Protein AF-A0A292R169-F1 (afdb_monomer_lite)

Foldseek 3Di:
DDDDPPPPPPPPQLEEEDCVLADPLLSVVCVVLSVVVSVVCVVLQKHKYKAQLVVVVVVDVDDPVVCVVRSQWIWIKIARNVPRDIDIDIDGSDQPDKDKDKDWDWDWDQDPVPRDTDTDTDIDIDIDGSSRRSVVRRVVRSCVNPDDD

Structure (mmCIF, N/CA/C/O backbone):
data_AF-A0A292R169-F1
#
_entry.id   AF-A0A292R169-F1
#
loop_
_atom_site.group_PDB
_atom_site.id
_atom_site.type_symbol
_atom_site.label_atom_id
_atom_site.label_alt_id
_atom_site.label_comp_id
_atom_site.label_asym_id
_atom_site.label_entity_id
_atom_site.label_seq_id
_atom_site.pdbx_PDB_ins_code
_atom_site.Cartn_x
_atom_site.Cartn_y
_atom_site.Cartn_z
_atom_site.occupancy
_atom_site.B_iso_or_equiv
_atom_site.auth_seq_id
_atom_site.auth_comp_id
_atom_site.auth_asym_id
_atom_site.auth_atom_id
_atom_site.pdbx_PDB_model_num
ATOM 1 N N . MET A 1 1 ? -40.401 17.939 -24.498 1.00 41.44 1 MET A N 1
ATOM 2 C CA . MET A 1 1 ? -38.972 17.552 -24.419 1.00 41.44 1 MET A CA 1
ATOM 3 C C . MET A 1 1 ? -38.623 17.276 -22.962 1.00 41.44 1 MET A C 1
ATOM 5 O O . MET A 1 1 ? -38.794 18.166 -22.142 1.00 41.44 1 MET A O 1
ATOM 9 N N . LYS A 1 2 ? -38.224 16.046 -22.610 1.00 40.19 2 LYS A N 1
ATOM 10 C CA . LYS A 1 2 ? -37.778 15.710 -21.246 1.00 40.19 2 LYS A CA 1
ATOM 11 C C . LYS A 1 2 ? -36.293 16.051 -21.127 1.00 40.19 2 LYS A C 1
ATOM 13 O O . LYS A 1 2 ? -35.477 15.459 -21.823 1.00 40.19 2 LYS A O 1
ATOM 18 N N . ILE A 1 3 ? -35.966 17.019 -20.278 1.00 45.59 3 ILE A N 1
ATOM 19 C CA . ILE A 1 3 ? -34.586 17.400 -19.971 1.00 45.59 3 ILE A CA 1
ATOM 20 C C . ILE A 1 3 ? -33.980 16.266 -19.139 1.00 45.59 3 ILE A C 1
ATOM 22 O O . ILE A 1 3 ? -34.485 15.943 -18.062 1.00 45.59 3 ILE A O 1
ATOM 26 N N . ALA A 1 4 ? -32.940 15.618 -19.662 1.00 47.44 4 ALA A N 1
ATOM 27 C CA . ALA A 1 4 ? -32.206 14.600 -18.926 1.00 47.44 4 ALA A CA 1
ATOM 28 C C . ALA A 1 4 ? -31.588 15.242 -17.676 1.00 47.44 4 ALA A C 1
ATOM 30 O O . ALA A 1 4 ? -30.828 16.205 -17.775 1.00 47.44 4 ALA A O 1
ATOM 31 N N . LYS A 1 5 ? -31.927 14.717 -16.492 1.00 47.03 5 LYS A N 1
ATOM 32 C CA . LYS A 1 5 ? -31.231 15.057 -15.250 1.00 47.03 5 LYS A CA 1
ATOM 33 C C . LYS A 1 5 ? -29.771 14.658 -15.431 1.00 47.03 5 LYS A C 1
ATOM 35 O O . LYS A 1 5 ? -29.460 13.470 -15.487 1.00 47.03 5 LYS A O 1
ATOM 40 N N . ILE A 1 6 ? -28.891 15.648 -15.534 1.00 50.12 6 ILE A N 1
ATOM 41 C CA . ILE A 1 6 ? -27.450 15.448 -15.429 1.00 50.12 6 ILE A CA 1
ATOM 42 C C . ILE A 1 6 ? -27.232 14.920 -14.013 1.00 50.12 6 ILE A C 1
ATOM 44 O O . ILE A 1 6 ? -27.324 15.668 -13.039 1.00 50.12 6 ILE A O 1
ATOM 48 N N . PHE A 1 7 ? -27.043 13.607 -13.883 1.00 45.72 7 PHE A N 1
ATOM 49 C CA . PHE A 1 7 ? -26.580 13.019 -12.639 1.00 45.72 7 PHE A CA 1
ATOM 50 C C . PHE A 1 7 ? -25.231 13.664 -12.346 1.00 45.72 7 PHE A C 1
ATOM 52 O O . PHE A 1 7 ? -24.238 13.383 -13.011 1.00 45.72 7 PHE A O 1
ATOM 59 N N . SER A 1 8 ? -25.220 14.577 -11.377 1.00 42.00 8 SER A N 1
ATOM 60 C CA . SER A 1 8 ? -24.007 15.027 -10.714 1.00 42.00 8 SER A CA 1
ATOM 61 C C . SER A 1 8 ? -23.286 13.770 -10.236 1.00 42.00 8 SER A C 1
ATOM 63 O O . SER A 1 8 ? -23.683 13.146 -9.249 1.00 42.00 8 SER A O 1
ATOM 65 N N . SER A 1 9 ? -22.280 13.325 -10.991 1.00 48.22 9 SER A N 1
ATOM 66 C CA . SER A 1 9 ? -21.408 12.248 -10.560 1.00 48.22 9 SER A CA 1
ATOM 67 C C . SER A 1 9 ? -20.606 12.815 -9.398 1.00 48.22 9 SER A C 1
ATOM 69 O O . SER A 1 9 ? -19.563 13.442 -9.603 1.00 48.22 9 SER A O 1
ATOM 71 N N . LYS A 1 10 ? -21.117 12.665 -8.172 1.00 49.38 10 LYS A N 1
ATOM 72 C CA . LYS A 1 10 ? -20.318 12.853 -6.961 1.00 49.38 10 LYS A CA 1
ATOM 73 C C . LYS A 1 10 ? -19.030 12.074 -7.206 1.00 49.38 10 LYS A C 1
ATOM 75 O O . LYS A 1 10 ? -19.086 10.853 -7.342 1.00 49.38 10 LYS A O 1
ATOM 80 N N . LYS A 1 11 ? -17.896 12.769 -7.344 1.00 55.84 11 LYS A N 1
ATOM 81 C CA . LYS A 1 11 ? -16.587 12.116 -7.366 1.00 55.84 11 LYS A CA 1
ATOM 82 C C . LYS A 1 11 ? -16.486 11.378 -6.039 1.00 55.84 11 LYS A C 1
ATOM 84 O O . LYS A 1 11 ? -16.297 11.995 -4.995 1.00 55.84 11 LYS A O 1
ATOM 89 N N . THR A 1 12 ? -16.722 10.076 -6.059 1.00 64.62 12 THR A N 1
ATOM 90 C CA . THR A 1 12 ? -16.439 9.224 -4.915 1.00 64.62 12 THR A CA 1
ATOM 91 C C . THR A 1 12 ? -14.930 9.241 -4.761 1.00 64.62 12 THR A C 1
ATOM 93 O O . THR A 1 12 ? -14.223 8.733 -5.631 1.00 64.62 12 THR A O 1
ATOM 96 N N . ASN A 1 13 ? -14.437 9.880 -3.701 1.00 83.44 13 ASN A N 1
ATOM 97 C CA . ASN A 1 13 ? -13.027 9.812 -3.348 1.00 83.44 13 ASN A CA 1
ATOM 98 C C . ASN A 1 13 ? -12.727 8.365 -2.954 1.00 83.44 13 ASN A C 1
ATOM 100 O O . ASN A 1 13 ? -13.090 7.914 -1.868 1.00 83.44 13 ASN A O 1
ATOM 104 N N . LEU A 1 14 ? -12.133 7.625 -3.889 1.00 92.44 14 LEU A N 1
ATOM 105 C CA . LEU A 1 14 ? -11.774 6.223 -3.696 1.00 92.44 14 LEU A CA 1
ATOM 106 C C . LEU A 1 14 ? -10.485 6.073 -2.893 1.00 92.44 14 LEU A C 1
ATOM 108 O O . LEU A 1 14 ? -10.213 4.981 -2.417 1.00 92.44 14 LEU A O 1
ATOM 112 N N . VAL A 1 15 ? -9.699 7.142 -2.746 1.00 94.81 15 VAL A N 1
ATOM 113 C CA . VAL A 1 15 ? -8.483 7.152 -1.932 1.00 94.81 15 VAL A CA 1
ATOM 114 C C . VAL A 1 15 ? -8.527 8.335 -0.978 1.00 94.81 15 VAL A C 1
ATOM 116 O O . VAL A 1 15 ? -8.541 9.489 -1.415 1.00 94.81 15 VAL A O 1
ATOM 119 N N . ASN A 1 16 ? -8.502 8.054 0.322 1.00 94.69 16 ASN A N 1
ATOM 120 C CA . ASN A 1 16 ? -8.404 9.076 1.359 1.00 94.69 16 ASN A CA 1
ATOM 121 C C . ASN A 1 16 ? -7.118 8.889 2.160 1.00 94.69 16 ASN A C 1
ATOM 123 O O . ASN A 1 16 ? -6.779 7.781 2.571 1.00 94.69 16 ASN A O 1
ATOM 127 N N . ILE A 1 17 ? -6.412 9.994 2.379 1.00 93.62 17 ILE A N 1
ATOM 128 C CA . ILE A 1 17 ? -5.213 10.045 3.211 1.00 93.62 17 ILE A CA 1
ATOM 129 C C . ILE A 1 17 ? -5.575 10.879 4.434 1.00 93.62 17 ILE A C 1
ATOM 131 O O . ILE A 1 17 ? -5.765 12.093 4.332 1.00 93.62 17 ILE A O 1
ATOM 135 N N . HIS A 1 18 ? -5.695 10.218 5.577 1.00 92.50 18 HIS A N 1
ATOM 136 C CA . HIS A 1 18 ? -6.005 10.831 6.861 1.00 92.50 18 HIS A CA 1
ATOM 137 C C . HIS A 1 18 ? -4.695 11.306 7.477 1.00 92.50 18 HIS A C 1
ATOM 139 O O . HIS A 1 18 ? -3.912 10.514 7.993 1.00 92.50 18 HIS A O 1
ATOM 145 N N . LYS A 1 19 ? -4.413 12.605 7.334 1.00 88.31 19 LYS A N 1
ATOM 146 C CA . LYS A 1 19 ? -3.112 13.206 7.683 1.00 88.31 19 LYS A CA 1
ATOM 147 C C . LYS A 1 19 ? -2.838 13.227 9.187 1.00 88.31 19 LYS A C 1
ATOM 149 O O . LYS A 1 19 ? -1.694 13.439 9.586 1.00 88.31 19 LYS A O 1
ATOM 154 N N . ASP A 1 20 ? -3.861 13.000 10.001 1.00 87.75 20 ASP A N 1
ATOM 155 C CA . ASP A 1 20 ? -3.767 13.012 11.453 1.00 87.75 20 ASP A CA 1
ATOM 156 C C . ASP A 1 20 ? -2.793 11.929 11.939 1.00 87.75 20 ASP A C 1
ATOM 158 O O . ASP A 1 20 ? -2.952 10.736 11.676 1.00 87.75 20 ASP A O 1
ATOM 162 N N . GLY A 1 21 ? -1.729 12.361 12.620 1.00 82.50 21 GLY A N 1
ATOM 163 C CA . GLY A 1 21 ? -0.692 11.469 13.140 1.00 82.50 21 GLY A CA 1
ATOM 164 C C . GLY A 1 21 ? 0.255 10.875 12.088 1.00 82.50 21 GLY A C 1
ATOM 165 O O . GLY A 1 21 ? 0.998 9.949 12.420 1.00 82.50 21 GLY A O 1
ATOM 166 N N . ILE A 1 22 ? 0.245 11.365 10.841 1.00 88.62 22 ILE A N 1
ATOM 167 C CA . ILE A 1 22 ? 1.231 11.014 9.804 1.00 88.62 22 ILE A CA 1
ATOM 168 C C . ILE A 1 22 ? 2.297 12.116 9.720 1.00 88.62 22 ILE A C 1
ATOM 170 O O . ILE A 1 22 ? 1.983 13.306 9.721 1.00 88.62 22 ILE A O 1
ATOM 174 N N . PHE A 1 23 ? 3.571 11.732 9.589 1.00 87.19 23 PHE A N 1
ATOM 175 C CA . PHE A 1 23 ? 4.656 12.687 9.351 1.00 87.19 23 PHE A CA 1
ATOM 176 C C . PHE A 1 23 ? 4.425 13.496 8.065 1.00 87.19 23 PHE A C 1
ATOM 178 O O . PHE A 1 23 ? 4.059 12.952 7.022 1.00 87.19 23 PHE A O 1
ATOM 185 N N . SER A 1 24 ? 4.681 14.804 8.121 1.00 87.94 24 SER A N 1
ATOM 186 C CA . SER A 1 24 ? 4.363 15.740 7.033 1.00 87.94 24 SER A CA 1
ATOM 187 C C . SER A 1 24 ? 5.018 15.375 5.696 1.00 87.94 24 SER A C 1
ATOM 189 O O . SER A 1 24 ? 4.388 15.500 4.647 1.00 87.94 24 SER A O 1
ATOM 191 N N . GLU A 1 25 ? 6.257 14.883 5.723 1.00 90.25 25 GLU A N 1
ATOM 192 C CA . GLU A 1 25 ? 6.990 14.453 4.529 1.00 90.25 25 GLU A CA 1
ATOM 193 C C . GLU A 1 25 ? 6.353 13.218 3.878 1.00 90.25 25 GLU A C 1
ATOM 195 O O . GLU A 1 25 ? 6.093 13.196 2.674 1.00 90.25 25 GLU A O 1
ATOM 200 N N . THR A 1 26 ? 6.008 12.219 4.691 1.00 90.50 26 THR A N 1
ATOM 201 C CA . THR A 1 26 ? 5.284 11.020 4.260 1.00 90.50 26 THR A CA 1
ATOM 202 C C . THR A 1 26 ? 3.934 11.394 3.655 1.00 90.50 26 THR A C 1
ATOM 204 O O . THR A 1 26 ? 3.598 10.932 2.566 1.00 90.50 26 THR A O 1
ATOM 207 N N . ALA A 1 27 ? 3.181 12.288 4.302 1.00 92.00 27 ALA A N 1
ATOM 208 C CA . ALA A 1 27 ? 1.896 12.761 3.793 1.00 92.00 27 ALA A CA 1
ATOM 209 C C . ALA A 1 27 ? 2.031 13.456 2.426 1.00 92.00 27 ALA A C 1
ATOM 211 O O . ALA A 1 27 ? 1.227 13.197 1.533 1.00 92.00 27 ALA A O 1
ATOM 212 N N . LYS A 1 28 ? 3.066 14.284 2.219 1.00 92.19 28 LYS A N 1
ATOM 213 C CA . LYS A 1 28 ? 3.337 14.913 0.912 1.00 92.19 28 LYS A CA 1
ATOM 214 C C . LYS A 1 28 ? 3.605 13.875 -0.176 1.00 92.19 28 LYS A C 1
ATOM 216 O O . LYS A 1 28 ? 3.022 13.962 -1.252 1.00 92.19 28 LYS A O 1
ATOM 221 N N . GLN A 1 29 ? 4.446 12.877 0.094 1.00 90.88 29 GLN A N 1
ATOM 222 C CA . GLN A 1 29 ? 4.735 11.817 -0.879 1.00 90.88 29 GLN A CA 1
ATOM 223 C C . GLN A 1 29 ? 3.507 10.947 -1.196 1.00 90.88 29 GLN A C 1
ATOM 225 O O . GLN A 1 29 ? 3.305 10.543 -2.346 1.00 90.88 29 GLN A O 1
ATOM 230 N N . LEU A 1 30 ? 2.658 10.677 -0.200 1.00 92.38 30 LEU A N 1
ATOM 231 C CA . LEU A 1 30 ? 1.387 9.980 -0.411 1.00 92.38 30 LEU A CA 1
ATOM 232 C C . LEU A 1 30 ? 0.448 10.792 -1.311 1.00 92.38 30 LEU A C 1
ATOM 234 O O . LEU A 1 30 ? -0.129 10.239 -2.241 1.00 92.38 30 LEU A O 1
ATOM 238 N N . GLU A 1 31 ? 0.346 12.104 -1.100 1.00 91.81 31 GLU A N 1
ATOM 239 C CA . GLU A 1 31 ? -0.475 12.979 -1.949 1.00 91.81 31 GLU A CA 1
ATOM 240 C C . GLU A 1 31 ? 0.043 13.032 -3.392 1.00 91.81 31 GLU A C 1
ATOM 242 O O . GLU A 1 31 ? -0.744 12.935 -4.332 1.00 91.81 31 GLU A O 1
ATOM 247 N N . LEU A 1 32 ? 1.366 13.082 -3.593 1.00 90.75 32 LEU A N 1
ATOM 248 C CA . LEU A 1 32 ? 1.970 13.024 -4.933 1.00 90.75 32 LEU A CA 1
ATOM 249 C C . LEU A 1 32 ? 1.663 11.707 -5.665 1.00 90.75 32 LEU A C 1
ATOM 251 O O . LEU A 1 32 ? 1.533 11.691 -6.887 1.00 90.75 32 LEU A O 1
ATOM 255 N N . SER A 1 33 ? 1.533 10.601 -4.930 1.00 87.94 33 SER A N 1
ATOM 256 C CA . SER A 1 33 ? 1.228 9.277 -5.493 1.00 87.94 33 SER A CA 1
ATOM 257 C C . SER A 1 33 ? -0.270 8.951 -5.551 1.00 87.94 33 SER A C 1
ATOM 259 O O . SER A 1 33 ? -0.660 7.935 -6.136 1.00 87.94 33 SER A O 1
ATOM 261 N N . LYS A 1 34 ? -1.128 9.830 -5.019 1.00 92.25 34 LYS A N 1
ATOM 262 C CA . LYS A 1 34 ? -2.572 9.607 -4.882 1.00 92.25 34 LYS A CA 1
ATOM 263 C C . LYS A 1 34 ? -3.263 9.308 -6.208 1.00 92.25 34 LYS A C 1
ATOM 265 O O . LYS A 1 34 ? -4.046 8.368 -6.273 1.00 92.25 34 LYS A O 1
ATOM 270 N N . GLY A 1 35 ? -2.936 10.037 -7.277 1.00 90.25 35 GLY A N 1
ATOM 271 C CA . GLY A 1 35 ? -3.579 9.848 -8.584 1.00 90.25 35 GLY A CA 1
ATOM 272 C C . GLY A 1 35 ? -3.384 8.441 -9.168 1.00 90.25 35 GLY A C 1
ATOM 273 O O . GLY A 1 35 ? -4.294 7.885 -9.783 1.00 90.25 35 GLY A O 1
ATOM 274 N N . VAL A 1 36 ? -2.224 7.821 -8.923 1.00 90.88 36 VAL A N 1
ATOM 275 C CA . VAL A 1 36 ? -1.946 6.442 -9.358 1.00 90.88 36 VAL A CA 1
ATOM 276 C C . VAL A 1 36 ? -2.809 5.450 -8.576 1.00 90.88 36 VAL A C 1
ATOM 278 O O . VAL A 1 36 ? -3.405 4.546 -9.166 1.00 90.88 36 VAL A O 1
ATOM 281 N N . LEU A 1 37 ? -2.915 5.643 -7.259 1.00 92.88 37 LEU A N 1
ATOM 282 C CA . LEU A 1 37 ? -3.753 4.813 -6.392 1.00 92.88 37 LEU A CA 1
ATOM 283 C C . LEU A 1 37 ? -5.242 4.983 -6.708 1.00 92.88 37 LEU A C 1
ATOM 285 O O . LEU A 1 37 ? -5.959 3.989 -6.747 1.00 92.88 37 LEU A O 1
ATOM 289 N N . GLU A 1 38 ? -5.707 6.201 -6.989 1.00 94.31 38 GLU A N 1
ATOM 290 C CA . GLU A 1 38 ? -7.100 6.471 -7.363 1.00 94.31 38 GLU A CA 1
AT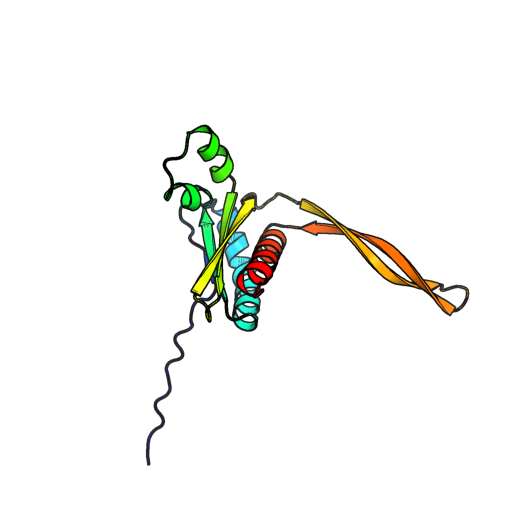OM 291 C C . GLU A 1 38 ? -7.484 5.764 -8.657 1.00 94.31 38 GLU A C 1
ATOM 293 O O . GLU A 1 38 ? -8.558 5.162 -8.740 1.00 94.31 38 GLU A O 1
ATOM 298 N N . ASN A 1 39 ? -6.599 5.788 -9.655 1.00 93.56 39 ASN A N 1
ATOM 299 C CA . ASN A 1 39 ? -6.849 5.086 -10.905 1.00 93.56 39 ASN A CA 1
ATOM 300 C C . ASN A 1 39 ? -6.933 3.568 -10.677 1.00 93.56 39 ASN A C 1
ATOM 302 O O . ASN A 1 39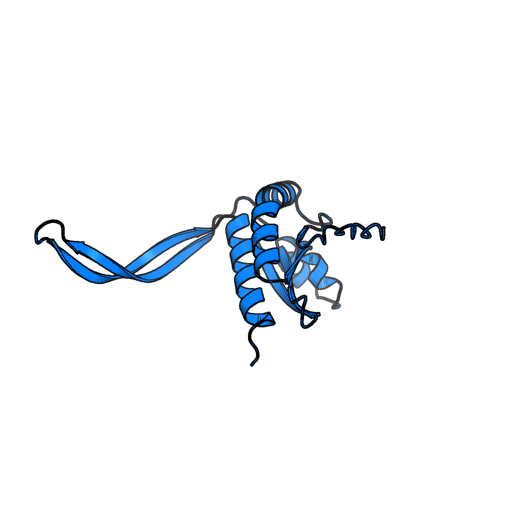 ? -7.876 2.917 -11.130 1.00 93.56 39 ASN A O 1
ATOM 306 N N . TYR A 1 40 ? -5.997 3.006 -9.903 1.00 94.25 40 TYR A N 1
ATOM 307 C CA . TYR A 1 40 ? -6.034 1.591 -9.531 1.00 94.25 40 TYR A CA 1
ATOM 308 C C . TYR A 1 40 ? -7.319 1.226 -8.772 1.00 94.25 40 TYR A C 1
ATOM 310 O O . TYR A 1 40 ? -7.996 0.253 -9.116 1.00 94.25 40 TYR A O 1
ATOM 318 N N . ALA A 1 41 ? -7.697 2.044 -7.787 1.00 94.31 41 ALA A N 1
ATOM 319 C CA . ALA A 1 41 ? -8.881 1.839 -6.967 1.00 94.31 41 ALA A CA 1
ATOM 320 C C . ALA A 1 41 ? -10.169 1.865 -7.800 1.00 94.31 41 ALA A C 1
ATOM 322 O O . ALA A 1 41 ? -11.033 1.000 -7.643 1.00 94.31 41 ALA A O 1
ATOM 323 N N . LYS A 1 42 ? -10.259 2.791 -8.764 1.00 94.19 42 LYS A N 1
ATOM 324 C CA . LYS A 1 42 ? -11.368 2.873 -9.723 1.00 94.19 42 LYS A CA 1
ATOM 325 C C . LYS A 1 42 ? -11.484 1.607 -10.563 1.00 94.19 42 LYS A C 1
ATOM 327 O O . LYS A 1 42 ? -12.569 1.042 -10.662 1.00 94.19 42 LYS A O 1
ATOM 332 N N . HIS A 1 43 ? -10.376 1.131 -11.131 1.00 92.94 43 HIS A N 1
ATOM 333 C CA . HIS A 1 43 ? -10.368 -0.081 -11.957 1.00 92.94 43 HIS A CA 1
ATOM 334 C C . HIS A 1 43 ? -10.721 -1.349 -11.177 1.00 92.94 43 HIS A C 1
ATOM 336 O O . HIS A 1 43 ? -11.287 -2.285 -11.740 1.00 92.94 43 HIS A O 1
ATOM 342 N N . ARG A 1 44 ? -10.396 -1.393 -9.883 1.00 93.06 44 ARG A N 1
ATOM 343 C CA . ARG A 1 44 ? -10.727 -2.523 -9.010 1.00 93.06 44 ARG A CA 1
ATOM 344 C C . ARG A 1 44 ? -12.065 -2.361 -8.286 1.00 93.06 44 ARG A C 1
ATOM 346 O O . ARG A 1 44 ? -12.491 -3.315 -7.645 1.00 93.06 44 ARG A O 1
ATOM 353 N N . ASN A 1 45 ? -12.744 -1.221 -8.399 1.00 93.69 45 ASN A N 1
ATOM 354 C CA . ASN A 1 45 ? -13.945 -0.896 -7.624 1.00 93.69 45 ASN A CA 1
ATOM 355 C C . ASN A 1 45 ? -13.740 -1.123 -6.112 1.00 93.69 45 ASN A C 1
ATOM 357 O O . ASN A 1 45 ? -14.419 -1.933 -5.477 1.00 93.69 45 ASN A O 1
ATOM 361 N N . ILE A 1 46 ? -12.729 -0.457 -5.562 1.00 95.12 46 ILE A N 1
ATOM 362 C CA . ILE A 1 46 ? -12.366 -0.498 -4.141 1.00 95.12 46 ILE A CA 1
ATOM 363 C C . ILE A 1 46 ? -12.251 0.922 -3.593 1.00 95.12 46 ILE A C 1
ATOM 365 O O . ILE A 1 46 ? -12.038 1.873 -4.349 1.00 95.12 46 ILE A O 1
ATOM 369 N N . LYS A 1 47 ? -12.321 1.039 -2.272 1.00 96.44 47 LYS A N 1
ATOM 370 C CA . LYS A 1 47 ? -11.924 2.225 -1.518 1.00 96.44 47 LYS A CA 1
ATOM 371 C C . LYS A 1 47 ? -10.633 1.927 -0.762 1.00 96.44 47 LYS A C 1
ATOM 373 O O . LYS A 1 47 ? -10.445 0.811 -0.285 1.00 96.44 47 LYS A O 1
ATOM 378 N N . VAL A 1 48 ? -9.750 2.911 -0.683 1.00 97.00 48 VAL A N 1
ATOM 379 C CA . VAL A 1 48 ? -8.488 2.858 0.047 1.00 97.00 48 VAL A CA 1
ATOM 380 C C . VAL A 1 48 ? -8.472 4.005 1.045 1.00 97.00 48 VAL A C 1
ATOM 382 O O . VAL A 1 48 ? -8.589 5.168 0.663 1.00 97.00 48 VAL A O 1
ATOM 385 N N . ASP A 1 49 ? -8.289 3.692 2.317 1.00 95.81 49 ASP A N 1
ATOM 386 C CA . ASP A 1 49 ? -8.089 4.688 3.363 1.00 95.81 49 ASP A CA 1
ATOM 387 C C . ASP A 1 49 ? -6.714 4.460 4.001 1.00 95.81 49 ASP A C 1
ATOM 389 O O . ASP A 1 49 ? -6.334 3.332 4.319 1.00 95.81 49 ASP A O 1
ATOM 393 N N . ILE A 1 50 ? -5.931 5.530 4.130 1.00 95.50 50 ILE A N 1
ATOM 394 C CA . ILE A 1 50 ? -4.583 5.493 4.703 1.00 95.50 50 ILE A CA 1
ATOM 395 C C . ILE A 1 50 ? -4.574 6.350 5.960 1.00 95.50 50 ILE A C 1
ATOM 397 O O . ILE A 1 50 ? -4.811 7.554 5.879 1.00 95.50 50 ILE A O 1
ATOM 401 N N . TYR A 1 51 ? -4.263 5.732 7.093 1.00 93.88 51 TYR A N 1
ATOM 402 C CA . TYR A 1 51 ? -4.191 6.367 8.406 1.00 93.88 51 TYR A CA 1
ATOM 403 C C . TYR A 1 51 ? -2.784 6.256 8.996 1.00 93.88 51 TYR A C 1
ATOM 405 O O . TYR A 1 51 ? -1.961 5.444 8.555 1.00 93.88 51 TYR A O 1
ATOM 413 N N . SER A 1 52 ? -2.521 7.031 10.049 1.00 91.88 52 SER A N 1
ATOM 414 C CA . SER A 1 52 ? -1.427 6.727 10.975 1.00 91.88 52 SER A CA 1
ATOM 415 C C . SER A 1 52 ? -1.605 5.323 11.553 1.00 91.88 52 SER A C 1
ATOM 417 O O . SER A 1 52 ? -2.726 4.907 11.834 1.00 91.88 52 SER A O 1
ATOM 419 N N . GLY A 1 53 ? -0.514 4.589 11.775 1.00 87.50 53 GLY A N 1
ATOM 420 C CA . GLY A 1 53 ? -0.571 3.267 12.396 1.00 87.50 53 GLY A CA 1
ATOM 421 C C . GLY A 1 53 ? -1.264 3.295 13.759 1.00 87.50 53 GLY A C 1
ATOM 422 O O . GLY A 1 53 ? -1.983 2.359 14.084 1.00 87.50 53 GLY A O 1
ATOM 423 N N . LYS A 1 54 ? -1.165 4.403 14.506 1.00 86.38 54 LYS A N 1
ATOM 424 C CA . LYS A 1 54 ? -1.866 4.576 15.790 1.00 86.38 54 LYS A CA 1
ATOM 425 C C . LYS A 1 54 ? -3.391 4.466 15.682 1.00 86.38 54 LYS A C 1
ATOM 427 O O . LYS A 1 54 ? -4.029 4.097 16.658 1.00 86.38 54 LYS A O 1
ATOM 432 N N . HIS A 1 55 ? -3.971 4.724 14.509 1.00 86.44 55 HIS A N 1
ATOM 433 C CA . HIS A 1 55 ? -5.404 4.531 14.276 1.00 86.44 55 HIS A CA 1
ATOM 434 C C . HIS A 1 55 ? -5.827 3.068 14.490 1.00 86.44 55 HIS A C 1
ATOM 436 O O . HIS A 1 55 ? -6.884 2.815 15.051 1.00 86.44 55 HIS A O 1
ATOM 442 N N . ALA A 1 56 ? -4.965 2.104 14.151 1.00 80.25 56 ALA A N 1
ATOM 443 C CA . ALA A 1 56 ? -5.228 0.683 14.377 1.00 80.25 56 ALA A CA 1
ATOM 444 C C . ALA A 1 56 ? -5.228 0.285 15.866 1.00 80.25 56 ALA A C 1
ATOM 446 O O . ALA A 1 56 ? -5.701 -0.794 16.199 1.00 80.25 56 ALA A O 1
ATOM 447 N N . LEU A 1 57 ? -4.675 1.126 16.747 1.00 77.06 57 LEU A N 1
ATOM 448 C CA . LEU A 1 57 ? -4.633 0.886 18.191 1.00 77.06 57 LEU A CA 1
ATOM 449 C C . LEU A 1 57 ? -5.853 1.453 18.918 1.00 77.06 57 LEU A C 1
ATOM 451 O O . LEU A 1 57 ? -6.102 1.074 20.050 1.00 77.06 57 LEU A O 1
ATOM 455 N N . ALA A 1 58 ? -6.614 2.359 18.299 1.00 66.25 58 ALA A N 1
ATOM 456 C CA . ALA A 1 58 ? -7.766 2.981 18.949 1.00 66.25 58 ALA A CA 1
ATOM 457 C C . ALA A 1 58 ? -8.939 2.002 19.173 1.00 66.25 58 ALA A C 1
ATOM 459 O O . ALA A 1 58 ? -9.863 2.328 19.915 1.00 66.25 58 ALA A O 1
ATOM 460 N N . GLU A 1 59 ? -8.904 0.819 18.549 1.00 57.84 59 GLU A N 1
ATOM 461 C CA . GLU A 1 59 ? -9.954 -0.204 18.648 1.00 57.84 59 GLU A CA 1
ATOM 462 C C . GLU A 1 59 ? -9.701 -1.266 19.732 1.00 57.84 59 GLU A C 1
ATOM 464 O O . GLU A 1 59 ? -10.655 -1.906 20.163 1.00 57.84 59 GLU A O 1
ATOM 469 N N . ASP A 1 60 ? -8.469 -1.418 20.232 1.00 53.94 60 ASP A N 1
ATOM 470 C CA . ASP A 1 60 ? -8.124 -2.389 21.278 1.00 53.94 60 ASP A CA 1
ATOM 471 C C . ASP A 1 60 ? -7.292 -1.707 22.371 1.00 53.94 60 ASP A C 1
ATOM 473 O O . ASP A 1 60 ? -6.431 -0.882 22.095 1.00 53.94 60 ASP A O 1
ATOM 477 N N . ALA A 1 61 ? -7.521 -2.031 23.642 1.00 52.78 61 ALA A N 1
ATOM 478 C CA . ALA A 1 61 ? -6.718 -1.506 24.747 1.00 52.78 61 ALA A CA 1
ATOM 479 C C . ALA A 1 61 ? -5.296 -2.096 24.683 1.00 52.78 61 ALA A C 1
ATOM 481 O O . ALA A 1 61 ? -5.022 -3.155 25.251 1.00 52.78 61 ALA A O 1
ATOM 482 N N . VAL A 1 62 ? -4.397 -1.458 23.931 1.00 57.34 62 VAL A N 1
ATOM 483 C CA . VAL A 1 62 ? -3.096 -2.047 23.606 1.00 57.34 62 VAL A CA 1
ATOM 484 C C . VAL A 1 62 ? -2.011 -1.641 24.611 1.00 57.34 62 VAL A C 1
ATOM 486 O O . VAL A 1 62 ? -1.886 -0.484 24.996 1.00 57.34 62 VAL A O 1
ATOM 489 N N . ALA A 1 63 ? -1.199 -2.619 25.031 1.00 58.66 63 ALA A N 1
ATOM 490 C CA . ALA A 1 63 ? -0.034 -2.421 25.890 1.00 58.66 63 ALA A CA 1
ATOM 491 C C . ALA A 1 63 ? 0.989 -1.424 25.282 1.00 58.66 63 ALA A C 1
ATOM 493 O O . ALA A 1 63 ? 1.221 -1.475 24.070 1.00 58.66 63 ALA A O 1
ATOM 494 N N . PRO A 1 64 ? 1.694 -0.610 26.099 1.00 61.28 64 PRO A N 1
ATOM 495 C CA . PRO A 1 64 ? 2.584 0.470 25.636 1.00 61.28 64 PRO A CA 1
ATOM 496 C C . PRO A 1 64 ? 3.645 0.050 24.606 1.00 61.28 64 PRO A C 1
ATOM 498 O O . PRO A 1 64 ? 3.997 0.813 23.717 1.00 61.28 64 PRO A O 1
ATOM 501 N N . VAL A 1 65 ? 4.124 -1.196 24.678 1.00 61.50 65 VAL A N 1
ATOM 502 C CA . VAL A 1 65 ? 5.150 -1.746 23.770 1.00 61.50 65 VAL A CA 1
ATOM 503 C C . VAL A 1 65 ? 4.681 -1.788 22.309 1.00 61.50 65 VAL A C 1
ATOM 505 O O . VAL A 1 65 ? 5.489 -1.713 21.384 1.00 61.50 65 VAL A O 1
ATOM 508 N N . LEU A 1 66 ? 3.374 -1.901 22.074 1.00 67.81 66 LEU A N 1
ATOM 509 C CA . LEU A 1 66 ? 2.809 -1.906 20.728 1.00 67.81 66 LEU A CA 1
ATOM 510 C C . LEU A 1 66 ? 2.596 -0.481 20.196 1.00 67.81 66 LEU A C 1
ATOM 512 O O . LEU A 1 66 ? 2.588 -0.306 18.983 1.00 67.81 66 LEU A O 1
ATOM 516 N N . GLU A 1 67 ? 2.517 0.551 21.041 1.00 69.69 67 GLU A N 1
ATOM 517 C CA . GLU A 1 67 ? 2.397 1.936 20.561 1.00 69.69 67 GLU A CA 1
ATOM 518 C C . GLU A 1 67 ? 3.590 2.353 19.696 1.00 69.69 67 GLU A C 1
ATOM 520 O O . GLU A 1 67 ? 3.403 2.922 18.616 1.00 69.69 67 GLU A O 1
ATOM 525 N N . ASP A 1 68 ? 4.805 1.987 20.107 1.00 71.69 68 ASP A N 1
ATOM 526 C CA . ASP A 1 68 ? 6.036 2.305 19.377 1.00 71.69 68 ASP A CA 1
ATOM 527 C C . ASP A 1 68 ? 6.108 1.595 18.019 1.00 71.69 68 ASP A C 1
ATOM 529 O O . ASP A 1 68 ? 6.535 2.175 17.014 1.00 71.69 68 ASP A O 1
ATOM 533 N N . VAL A 1 69 ? 5.634 0.346 17.956 1.00 75.06 69 VAL A N 1
ATOM 534 C CA . VAL A 1 69 ? 5.614 -0.442 16.715 1.00 75.06 69 VAL A CA 1
ATOM 535 C C . VAL A 1 69 ? 4.693 0.195 15.677 1.00 75.06 69 VAL A C 1
ATOM 537 O O . VAL A 1 69 ? 5.006 0.158 14.487 1.00 75.06 69 VAL A O 1
ATOM 540 N N . TYR A 1 70 ? 3.577 0.788 16.104 1.00 83.38 70 TYR A N 1
ATOM 541 C CA . TYR A 1 70 ? 2.586 1.400 15.217 1.00 83.38 70 TYR A CA 1
ATOM 542 C C . TYR A 1 70 ? 2.853 2.887 14.953 1.00 83.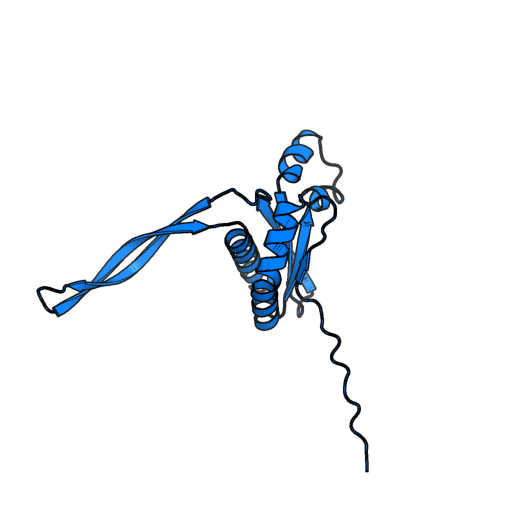38 70 TYR A C 1
ATOM 544 O O . TYR A 1 70 ? 2.434 3.394 13.911 1.00 83.38 70 TYR A O 1
ATOM 552 N N . ALA A 1 71 ? 3.585 3.584 15.830 1.00 81.75 71 ALA A N 1
ATOM 553 C CA . ALA A 1 71 ? 3.950 4.991 15.649 1.00 81.75 71 ALA A CA 1
ATOM 554 C C . ALA A 1 71 ? 4.715 5.239 14.336 1.00 81.75 71 ALA A C 1
ATOM 556 O O . ALA A 1 71 ? 4.495 6.246 13.665 1.00 81.75 71 ALA A O 1
ATOM 557 N N . ASN A 1 72 ? 5.553 4.283 13.928 1.00 86.38 72 ASN A N 1
ATOM 558 C CA . ASN A 1 72 ? 6.346 4.352 12.695 1.00 86.38 72 ASN A CA 1
ATOM 559 C C . ASN A 1 72 ? 5.700 3.601 11.516 1.00 86.38 72 ASN A C 1
ATOM 561 O O . ASN A 1 72 ? 6.378 3.159 10.582 1.00 86.38 72 ASN A O 1
ATOM 565 N N . ARG A 1 73 ? 4.376 3.412 11.552 1.00 91.56 73 ARG A N 1
ATOM 566 C CA . ARG A 1 73 ? 3.626 2.694 10.516 1.00 91.56 73 ARG A CA 1
ATOM 567 C C . ARG A 1 73 ? 2.484 3.535 9.963 1.00 91.56 73 ARG A C 1
ATOM 569 O O . ARG A 1 73 ? 2.011 4.483 10.579 1.00 91.56 73 ARG A O 1
ATOM 576 N N . LEU A 1 74 ? 2.049 3.159 8.772 1.00 93.38 74 LEU A N 1
ATOM 577 C CA . LEU A 1 74 ? 0.813 3.576 8.134 1.00 93.38 74 LEU A CA 1
ATOM 578 C C . LEU A 1 74 ? -0.135 2.386 8.138 1.00 93.38 74 LEU A C 1
ATOM 580 O O . LEU A 1 74 ? 0.261 1.281 7.756 1.00 93.38 74 LEU A O 1
ATOM 584 N N . GLN A 1 75 ? -1.380 2.615 8.529 1.00 94.06 75 GLN A N 1
ATOM 585 C CA . GLN A 1 75 ? -2.447 1.645 8.347 1.00 94.06 75 GLN A CA 1
ATOM 586 C C . GLN A 1 75 ? -3.071 1.878 6.973 1.00 94.06 75 GLN A C 1
ATOM 588 O O . GLN A 1 75 ? -3.669 2.921 6.725 1.00 94.06 75 GLN A O 1
ATOM 593 N N . VAL A 1 76 ? -2.923 0.907 6.075 1.00 95.81 76 VAL A N 1
ATOM 594 C CA . VAL A 1 76 ? -3.583 0.911 4.766 1.00 95.81 76 VAL A CA 1
ATOM 595 C C . VAL A 1 76 ? -4.795 0.001 4.854 1.00 95.81 76 VAL A C 1
ATOM 597 O O . VAL A 1 76 ? -4.632 -1.201 5.058 1.00 95.81 76 VAL A O 1
ATOM 600 N N . VAL A 1 77 ? -5.986 0.561 4.692 1.00 95.81 77 VAL A N 1
ATOM 601 C CA . VAL A 1 77 ? -7.269 -0.147 4.690 1.00 95.81 77 VAL A CA 1
ATOM 602 C C . VAL A 1 77 ? -7.789 -0.199 3.261 1.00 95.81 77 VAL A C 1
ATOM 604 O O . VAL A 1 77 ? -7.762 0.805 2.550 1.00 95.81 77 VAL A O 1
ATOM 607 N N . VAL A 1 78 ? -8.254 -1.367 2.826 1.00 96.69 78 VAL A N 1
ATOM 608 C CA . VAL A 1 78 ? -8.906 -1.544 1.526 1.00 96.69 78 VAL A CA 1
ATOM 609 C C . VAL A 1 78 ? -10.278 -2.156 1.739 1.00 96.69 78 VAL A C 1
ATOM 611 O O . VAL A 1 78 ? -10.384 -3.228 2.332 1.00 96.69 78 VAL A O 1
ATOM 614 N N . THR A 1 79 ? -11.299 -1.507 1.190 1.00 96.06 79 THR A N 1
ATOM 615 C CA . THR A 1 79 ? -12.695 -1.951 1.230 1.00 96.06 79 THR A CA 1
ATOM 616 C C . THR A 1 79 ? -13.171 -2.280 -0.181 1.00 96.06 79 THR A C 1
ATOM 618 O O . THR A 1 79 ? -13.026 -1.470 -1.101 1.00 96.06 79 THR A O 1
ATOM 621 N N . ASP A 1 80 ? -13.761 -3.458 -0.380 1.00 94.69 80 ASP A N 1
ATOM 622 C CA . ASP A 1 80 ? -14.455 -3.774 -1.630 1.00 94.69 80 ASP A CA 1
ATOM 623 C C . ASP A 1 80 ? -15.819 -3.077 -1.656 1.00 94.69 80 ASP A C 1
ATOM 625 O O . ASP A 1 80 ? -16.675 -3.337 -0.814 1.00 94.69 80 ASP A O 1
ATOM 629 N N . MET A 1 81 ? -16.055 -2.231 -2.657 1.00 93.31 81 MET A N 1
ATOM 630 C CA . MET A 1 81 ? -17.301 -1.468 -2.768 1.00 93.31 81 MET A CA 1
ATOM 631 C C . MET A 1 81 ? -18.533 -2.345 -3.038 1.00 93.31 81 MET A C 1
ATOM 633 O O . MET A 1 81 ? -19.651 -1.931 -2.736 1.00 93.31 81 MET A O 1
ATOM 637 N N . ASN A 1 82 ? -18.355 -3.553 -3.581 1.00 91.06 82 ASN A N 1
ATOM 638 C CA . ASN A 1 82 ? -19.462 -4.470 -3.859 1.00 91.06 82 ASN A CA 1
ATOM 63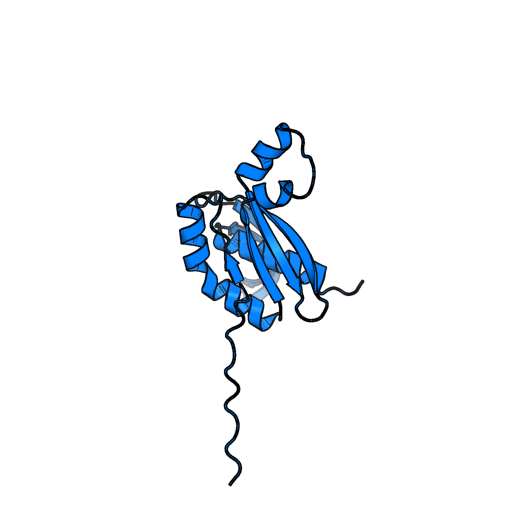9 C C . ASN A 1 82 ? -19.898 -5.251 -2.618 1.00 91.06 82 ASN A C 1
ATOM 641 O O . ASN A 1 82 ? -21.088 -5.453 -2.402 1.00 91.06 82 ASN A O 1
ATOM 645 N N . THR A 1 83 ? -18.936 -5.742 -1.834 1.00 91.31 83 THR A N 1
ATOM 646 C CA . THR A 1 83 ? -19.211 -6.626 -0.687 1.00 91.31 83 THR A CA 1
ATOM 647 C C . THR A 1 83 ? -19.149 -5.905 0.652 1.00 91.31 83 THR A C 1
ATOM 649 O O . THR A 1 83 ? -19.553 -6.484 1.655 1.00 91.31 83 THR A O 1
ATOM 652 N N . GLN A 1 84 ? -18.626 -4.675 0.670 1.00 92.31 84 GLN A N 1
ATOM 653 C CA . GLN A 1 84 ? -18.320 -3.884 1.866 1.00 92.31 84 GLN A CA 1
ATOM 654 C C . GLN A 1 84 ? -17.354 -4.579 2.839 1.00 92.31 84 GLN A C 1
ATOM 656 O O . GLN A 1 84 ? -17.191 -4.140 3.970 1.00 92.31 84 GLN A O 1
ATOM 661 N N . LYS A 1 85 ? -16.678 -5.652 2.403 1.00 92.88 85 LYS A N 1
ATOM 662 C CA . LYS A 1 85 ? -15.620 -6.297 3.181 1.00 92.88 85 LYS A CA 1
ATOM 663 C C . LYS A 1 85 ? -14.360 -5.458 3.124 1.00 92.88 85 LYS A C 1
ATOM 665 O O . LYS A 1 85 ? -13.957 -5.016 2.045 1.00 92.88 85 LYS A O 1
ATOM 670 N N . ASP A 1 86 ? -13.699 -5.338 4.260 1.00 93.62 86 ASP A N 1
ATOM 671 C CA . ASP A 1 86 ? -12.435 -4.647 4.390 1.00 93.62 86 ASP A CA 1
ATOM 672 C C . ASP A 1 86 ? -11.359 -5.517 5.043 1.00 93.62 86 ASP A C 1
ATOM 674 O O . ASP A 1 86 ? -11.604 -6.522 5.719 1.00 93.62 86 ASP A O 1
ATOM 678 N N . LYS A 1 87 ? -10.117 -5.145 4.757 1.00 94.62 87 LYS A N 1
ATOM 679 C CA . LYS A 1 87 ? -8.922 -5.627 5.441 1.00 94.62 87 LYS A CA 1
ATOM 680 C C . LYS A 1 87 ? -7.903 -4.506 5.472 1.00 94.62 87 LYS A C 1
ATOM 682 O O . LYS A 1 87 ? -7.893 -3.640 4.596 1.00 94.62 87 LYS A O 1
ATOM 687 N N . PHE A 1 88 ? -7.006 -4.567 6.447 1.00 93.81 88 PHE A N 1
ATOM 688 C CA . PHE A 1 88 ? -5.913 -3.618 6.550 1.00 93.81 88 PHE A CA 1
ATOM 689 C C . PHE A 1 88 ? -4.554 -4.303 6.630 1.00 93.81 88 PHE A C 1
ATOM 691 O O . PHE A 1 88 ? -4.436 -5.486 6.956 1.00 93.81 88 PHE A O 1
ATOM 698 N N . LYS A 1 89 ? -3.515 -3.533 6.316 1.00 93.69 89 LYS A N 1
ATOM 699 C CA . LYS A 1 89 ? -2.115 -3.923 6.455 1.00 93.69 89 LYS A CA 1
ATOM 700 C C . LYS A 1 89 ? -1.299 -2.736 6.942 1.00 93.69 89 LYS A C 1
ATOM 702 O O . LYS A 1 89 ? -1.507 -1.609 6.497 1.00 93.69 89 LYS A O 1
ATOM 707 N N . LEU A 1 90 ? -0.344 -3.007 7.826 1.00 92.56 90 LEU A N 1
ATOM 708 C CA . LEU A 1 90 ? 0.622 -2.013 8.274 1.00 92.56 90 LEU A CA 1
ATOM 709 C C . LEU A 1 90 ? 1.795 -1.938 7.298 1.00 92.56 90 LEU A C 1
ATOM 711 O O . LEU A 1 90 ? 2.347 -2.957 6.876 1.00 92.56 90 LEU A O 1
ATOM 715 N N . VAL A 1 91 ? 2.183 -0.718 6.955 1.00 92.44 91 VAL A N 1
ATOM 716 C CA . VAL A 1 91 ? 3.323 -0.410 6.086 1.00 92.44 91 VAL A CA 1
ATOM 717 C C . VAL A 1 91 ? 4.231 0.566 6.822 1.00 92.44 91 VAL A C 1
ATOM 719 O O . VAL A 1 91 ? 3.759 1.340 7.640 1.00 92.44 91 VAL A O 1
ATOM 722 N N . SER A 1 92 ? 5.539 0.536 6.578 1.00 91.44 92 SER A N 1
ATOM 723 C CA . SER A 1 92 ? 6.440 1.560 7.122 1.00 91.44 92 SER A CA 1
ATOM 724 C C . SER A 1 92 ? 6.037 2.970 6.685 1.00 91.44 92 SER A C 1
ATOM 726 O O . SER A 1 92 ? 5.765 3.185 5.498 1.00 91.44 92 SER A O 1
ATOM 728 N N . SER A 1 93 ? 6.014 3.914 7.631 1.00 90.25 93 SER A N 1
ATOM 729 C CA . SER A 1 93 ? 5.742 5.328 7.357 1.00 90.25 93 SER A CA 1
ATOM 730 C C . SER A 1 93 ? 6.979 6.111 6.911 1.00 90.25 93 SER A C 1
ATOM 732 O O . SER A 1 93 ? 6.834 7.259 6.495 1.00 90.25 93 SER A O 1
ATOM 734 N N . ASP A 1 94 ? 8.176 5.517 6.948 1.00 90.50 94 ASP A N 1
ATOM 735 C CA . ASP A 1 94 ? 9.411 6.208 6.579 1.00 90.50 94 ASP A CA 1
ATOM 736 C C . ASP A 1 94 ? 9.470 6.493 5.070 1.00 90.50 94 ASP A C 1
ATOM 738 O O . ASP A 1 94 ? 9.665 5.605 4.239 1.00 90.50 94 ASP A O 1
ATOM 742 N N . ALA A 1 95 ? 9.328 7.766 4.713 1.00 86.56 95 ALA A N 1
ATOM 743 C CA . ALA A 1 95 ? 9.383 8.266 3.344 1.00 86.56 95 ALA A CA 1
ATOM 744 C C . ALA A 1 95 ? 10.738 8.034 2.643 1.00 86.56 95 ALA A C 1
ATOM 746 O O . ALA A 1 95 ? 10.795 8.013 1.411 1.00 86.56 95 ALA A O 1
ATOM 747 N N . LYS A 1 96 ? 11.827 7.877 3.405 1.00 89.31 96 LYS A N 1
ATOM 748 C CA . LYS A 1 96 ? 13.193 7.707 2.884 1.00 89.31 96 LYS A CA 1
ATOM 749 C C . LYS A 1 96 ? 13.641 6.253 2.840 1.00 89.31 96 LYS A C 1
ATOM 751 O O . LYS A 1 96 ? 14.618 5.952 2.159 1.00 89.31 96 LYS A O 1
ATOM 756 N N . GLU A 1 97 ? 12.944 5.360 3.536 1.00 89.94 97 GLU A N 1
ATOM 757 C CA . GLU A 1 97 ? 13.255 3.936 3.501 1.00 89.94 97 GLU A CA 1
ATOM 758 C C . GLU A 1 97 ? 13.179 3.418 2.060 1.00 89.94 97 GLU A C 1
ATOM 760 O O . GLU A 1 97 ? 12.236 3.717 1.320 1.00 89.94 97 GLU A O 1
ATOM 765 N N . ILE A 1 98 ? 14.146 2.588 1.680 1.00 89.75 98 ILE A N 1
ATOM 766 C CA . ILE A 1 98 ? 14.151 1.852 0.419 1.00 89.75 98 ILE A CA 1
ATOM 767 C C . ILE A 1 98 ? 14.154 0.368 0.763 1.00 89.75 98 ILE A C 1
ATOM 769 O O . ILE A 1 98 ? 15.111 -0.142 1.343 1.00 89.75 98 ILE A O 1
ATOM 773 N N . VAL A 1 99 ? 13.079 -0.336 0.403 1.00 89.19 99 VAL A N 1
ATOM 774 C CA . VAL A 1 99 ? 12.972 -1.775 0.669 1.00 89.19 99 VAL A CA 1
ATOM 775 C C . VAL A 1 99 ? 13.479 -2.542 -0.540 1.00 89.19 99 VAL A C 1
ATOM 777 O O . VAL A 1 99 ? 12.893 -2.469 -1.622 1.00 89.19 99 VAL A O 1
ATOM 780 N N . LYS A 1 100 ? 14.564 -3.292 -0.349 1.00 90.44 100 LYS A N 1
ATOM 781 C CA . LYS A 1 100 ? 15.112 -4.193 -1.366 1.00 90.44 100 LYS A CA 1
ATOM 782 C C . LYS A 1 100 ? 14.302 -5.477 -1.399 1.00 90.44 100 LYS A C 1
ATOM 784 O O . LYS A 1 100 ? 14.120 -6.136 -0.382 1.00 90.44 100 LYS A O 1
ATOM 789 N N . ASN A 1 101 ? 13.843 -5.834 -2.584 1.00 88.00 101 ASN A N 1
ATOM 790 C CA . ASN A 1 101 ? 13.029 -7.006 -2.832 1.00 88.00 101 ASN A CA 1
ATOM 791 C C . ASN A 1 101 ? 13.593 -7.774 -4.025 1.00 88.00 101 ASN A C 1
ATOM 793 O O . ASN A 1 101 ? 14.325 -7.237 -4.855 1.00 88.00 101 ASN A O 1
ATOM 797 N N . SER A 1 102 ? 13.226 -9.046 -4.125 1.00 88.81 102 SER A N 1
ATOM 798 C CA . SER A 1 102 ? 13.606 -9.869 -5.264 1.00 88.81 102 SER A CA 1
ATOM 799 C C . SER A 1 102 ? 12.484 -10.815 -5.643 1.00 88.81 102 SER A C 1
ATOM 801 O O . SER A 1 102 ? 11.679 -11.211 -4.800 1.00 88.81 102 SER A O 1
ATOM 803 N N . ASN A 1 103 ? 12.406 -11.146 -6.925 1.00 88.25 103 ASN A N 1
ATOM 804 C CA . ASN A 1 103 ? 11.474 -12.144 -7.421 1.00 88.25 103 ASN A CA 1
ATOM 805 C C . ASN A 1 103 ? 12.151 -13.012 -8.476 1.00 88.25 103 ASN A C 1
ATOM 807 O O . ASN A 1 103 ? 12.863 -12.505 -9.345 1.00 88.25 103 ASN A O 1
ATOM 811 N N . TRP A 1 104 ? 11.881 -14.308 -8.420 1.00 91.12 104 TRP A N 1
ATOM 812 C CA . TRP A 1 104 ? 12.343 -15.273 -9.398 1.00 91.12 104 TRP A CA 1
ATOM 813 C C . TRP A 1 104 ? 11.238 -15.546 -10.408 1.00 91.12 104 TRP A C 1
ATOM 815 O O . TRP A 1 104 ? 10.111 -15.886 -10.047 1.00 91.12 104 TRP A O 1
ATOM 825 N N . LYS A 1 105 ? 11.547 -15.383 -11.692 1.00 90.00 105 LYS A N 1
ATOM 826 C CA . LYS A 1 105 ? 10.585 -15.637 -12.763 1.00 90.00 105 LYS A CA 1
ATOM 827 C C . LYS A 1 105 ? 11.271 -16.215 -13.983 1.00 90.00 105 LYS A C 1
ATOM 829 O O . LYS A 1 105 ? 12.408 -15.860 -14.290 1.00 90.00 105 LYS A O 1
ATOM 834 N N . PHE A 1 106 ? 10.538 -17.052 -14.705 1.00 90.06 106 PHE A N 1
ATOM 835 C CA . PHE A 1 106 ? 10.946 -17.448 -16.041 1.00 90.06 106 PHE A CA 1
ATOM 836 C C . PHE A 1 106 ? 10.948 -16.221 -16.953 1.00 90.06 106 PHE A C 1
ATOM 838 O O . PHE A 1 106 ? 9.985 -15.448 -16.986 1.00 90.06 106 PHE A O 1
ATOM 845 N N . ARG A 1 107 ? 12.051 -16.013 -17.665 1.00 89.56 107 ARG A N 1
ATOM 846 C CA . ARG A 1 107 ? 12.192 -14.968 -18.676 1.00 89.56 107 ARG A CA 1
ATOM 847 C C . ARG A 1 107 ? 12.776 -15.594 -19.935 1.00 89.56 107 ARG A C 1
ATOM 849 O O . ARG A 1 107 ? 13.683 -16.416 -19.854 1.00 89.56 107 ARG A O 1
ATOM 856 N N . MET A 1 108 ? 12.261 -15.179 -21.087 1.00 91.12 108 MET A N 1
ATOM 857 C CA . MET A 1 108 ? 12.906 -15.463 -22.363 1.00 91.12 108 MET A CA 1
ATOM 858 C C . MET A 1 108 ? 14.175 -14.619 -22.470 1.00 91.12 108 MET A C 1
ATOM 860 O O . MET A 1 108 ? 14.112 -13.389 -22.382 1.00 91.12 108 MET A O 1
ATOM 864 N N . ILE A 1 109 ? 15.316 -15.278 -22.626 1.00 90.00 109 ILE A N 1
ATOM 865 C CA . ILE A 1 109 ? 16.606 -14.647 -22.881 1.00 90.00 109 ILE A CA 1
ATOM 866 C C . ILE A 1 109 ? 16.992 -14.954 -24.321 1.00 90.00 109 ILE A C 1
ATOM 868 O O . ILE A 1 109 ? 16.989 -16.111 -24.748 1.00 90.00 109 ILE A O 1
ATOM 872 N N . ASN A 1 110 ? 17.312 -13.901 -25.065 1.00 89.31 110 ASN A N 1
ATOM 873 C CA . ASN A 1 110 ? 17.815 -14.024 -26.423 1.00 89.31 110 ASN A CA 1
ATOM 874 C C . ASN A 1 110 ? 19.327 -14.228 -26.365 1.00 89.31 110 ASN A C 1
ATOM 876 O O . ASN A 1 110 ? 20.042 -13.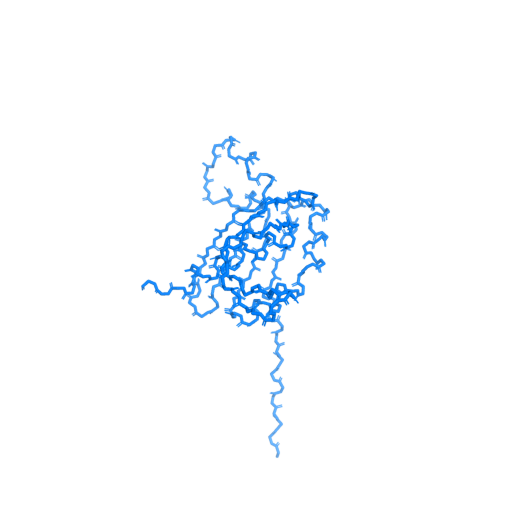378 -25.832 1.00 89.31 110 ASN A O 1
ATOM 880 N N . ASN A 1 111 ? 19.809 -15.328 -26.933 1.00 84.81 111 ASN A N 1
ATOM 881 C CA . ASN A 1 111 ? 21.227 -15.524 -27.179 1.00 84.81 111 ASN A CA 1
ATOM 882 C C . ASN A 1 111 ? 21.588 -14.811 -28.489 1.00 84.81 111 ASN A C 1
ATOM 884 O O . ASN A 1 111 ? 21.180 -15.234 -29.571 1.00 84.81 111 ASN A O 1
ATOM 888 N N . SER A 1 112 ? 22.334 -13.711 -28.384 1.00 81.88 112 SER A N 1
ATOM 889 C CA . SER A 1 112 ? 22.713 -12.879 -29.529 1.00 81.88 112 SER A CA 1
ATOM 890 C C . SER A 1 112 ? 23.711 -13.546 -30.476 1.00 81.88 112 SER A C 1
ATOM 892 O O . SER A 1 112 ? 23.800 -13.112 -31.619 1.00 81.88 112 SER A O 1
ATOM 894 N N . MET A 1 113 ? 24.440 -14.580 -30.040 1.00 81.88 113 MET A N 1
ATOM 895 C CA . MET A 1 113 ? 25.402 -15.281 -30.903 1.00 81.88 113 MET A CA 1
ATOM 896 C C . MET A 1 113 ? 24.718 -16.246 -31.873 1.00 81.88 113 MET A C 1
ATOM 898 O O . MET A 1 113 ? 25.072 -16.287 -33.046 1.00 81.88 113 MET A O 1
ATOM 902 N N . ASP A 1 114 ? 23.707 -16.975 -31.397 1.00 86.50 114 ASP A N 1
ATOM 903 C CA . ASP A 1 114 ? 23.129 -18.102 -32.144 1.00 86.50 114 ASP A CA 1
ATOM 904 C C . ASP A 1 114 ? 21.691 -17.823 -32.615 1.00 86.50 114 ASP A C 1
ATOM 906 O O . ASP A 1 114 ? 21.035 -18.693 -33.183 1.00 86.50 114 ASP A O 1
ATOM 910 N N . GLY A 1 115 ? 21.145 -16.639 -32.308 1.00 86.06 115 GLY A N 1
ATOM 911 C CA . GLY A 1 115 ? 19.765 -16.252 -32.630 1.00 86.06 115 GLY A CA 1
ATOM 912 C C . GLY A 1 115 ? 18.685 -17.062 -31.900 1.00 86.06 115 GLY A C 1
ATOM 913 O O . GLY A 1 115 ? 17.497 -16.904 -32.177 1.00 86.06 115 GLY A O 1
ATOM 914 N N . THR A 1 116 ? 19.075 -17.931 -30.965 1.00 89.81 116 THR A N 1
ATOM 915 C CA . THR A 1 116 ? 18.152 -18.792 -30.221 1.00 89.81 116 THR A CA 1
ATOM 916 C C . THR A 1 116 ? 17.592 -18.078 -28.996 1.00 89.81 116 THR A C 1
ATOM 918 O O . THR A 1 116 ? 18.236 -17.216 -28.396 1.00 89.81 116 THR A O 1
ATOM 921 N N . GLN A 1 117 ? 16.376 -18.451 -28.601 1.00 91.19 117 GLN A N 1
ATOM 922 C CA . GLN A 1 117 ? 15.755 -17.967 -27.372 1.00 91.19 117 GLN A CA 1
ATOM 923 C C . GLN A 1 117 ? 15.633 -19.120 -26.383 1.00 91.19 117 GLN A C 1
ATOM 925 O O . GLN A 1 117 ? 15.222 -20.221 -26.754 1.00 91.19 117 GLN A O 1
ATOM 930 N N . ARG A 1 118 ? 15.981 -18.875 -25.120 1.00 89.50 118 ARG A N 1
ATOM 931 C CA . ARG A 1 118 ? 15.859 -19.867 -24.047 1.00 89.50 118 ARG A CA 1
ATOM 932 C C . ARG A 1 118 ? 15.043 -19.297 -22.905 1.00 89.50 118 ARG A C 1
ATOM 934 O O . ARG A 1 118 ? 15.139 -18.112 -22.591 1.00 89.50 118 ARG A O 1
ATOM 941 N N . MET A 1 119 ? 14.226 -20.147 -22.299 1.00 91.38 119 MET A N 1
ATOM 942 C CA . MET A 1 119 ? 13.504 -19.791 -21.089 1.00 91.38 119 MET A CA 1
ATOM 943 C C . MET A 1 119 ? 14.386 -20.108 -19.887 1.00 91.38 119 MET A C 1
ATOM 945 O O . MET A 1 119 ? 14.691 -21.270 -19.634 1.00 91.38 119 MET A O 1
ATOM 949 N N . GLU A 1 120 ? 14.785 -19.079 -19.149 1.00 90.94 120 GLU A N 1
ATOM 950 C CA . GLU A 1 120 ? 15.645 -19.225 -17.976 1.00 90.94 120 GLU A CA 1
ATOM 951 C C . GLU A 1 120 ? 14.953 -18.703 -16.724 1.00 90.94 120 GLU A C 1
ATOM 953 O O . GLU A 1 120 ? 14.150 -17.766 -16.772 1.00 90.94 120 GLU A O 1
ATOM 958 N N . TYR A 1 121 ? 15.262 -19.323 -15.586 1.00 91.50 121 TYR A N 1
ATOM 959 C CA . TYR A 1 121 ? 14.756 -18.894 -14.292 1.00 91.50 121 TYR A CA 1
ATOM 960 C C . TYR A 1 121 ? 15.682 -17.828 -13.709 1.00 91.50 121 TYR A C 1
ATOM 962 O O . TYR A 1 121 ? 16.777 -18.123 -13.238 1.00 91.50 121 TYR A O 1
ATOM 970 N N . VAL A 1 122 ? 15.248 -16.568 -13.771 1.00 90.69 122 VAL A N 1
ATOM 971 C CA . VAL A 1 122 ? 16.099 -15.411 -13.474 1.00 90.69 122 VAL A CA 1
ATOM 972 C C . VAL A 1 122 ? 15.615 -14.702 -12.218 1.00 90.69 122 VAL A C 1
ATOM 974 O O . VAL A 1 122 ? 14.429 -14.376 -12.085 1.00 90.69 122 VAL A O 1
ATOM 977 N N . LYS A 1 123 ? 16.554 -14.382 -11.324 1.00 92.25 123 LYS A N 1
ATOM 978 C CA . LYS A 1 123 ? 16.315 -13.484 -10.194 1.00 92.25 123 LYS A CA 1
ATOM 979 C C . LYS A 1 123 ? 16.274 -12.039 -10.683 1.00 92.25 123 LYS A C 1
ATOM 981 O O . LYS A 1 123 ? 17.202 -11.560 -11.323 1.00 92.25 123 LYS A O 1
ATOM 986 N N . SER A 1 124 ? 15.184 -11.338 -10.403 1.00 88.19 124 SER A N 1
ATOM 987 C CA . SER A 1 124 ? 15.064 -9.896 -10.620 1.00 88.19 124 SER A CA 1
ATOM 988 C C . SER A 1 124 ? 15.033 -9.194 -9.268 1.00 88.19 124 SER A C 1
ATOM 990 O O . SER A 1 124 ? 14.063 -9.350 -8.525 1.00 88.19 124 SER A O 1
ATOM 992 N N . ASP A 1 125 ? 16.071 -8.419 -8.973 1.00 91.62 125 ASP A N 1
ATOM 993 C CA . ASP A 1 125 ? 16.120 -7.545 -7.804 1.00 91.62 125 ASP A CA 1
ATOM 994 C C . ASP A 1 125 ? 15.483 -6.186 -8.139 1.00 91.62 125 ASP A C 1
ATOM 996 O O . ASP A 1 125 ? 15.550 -5.711 -9.276 1.00 91.62 125 ASP A O 1
ATOM 1000 N N . TYR A 1 126 ? 14.804 -5.577 -7.171 1.00 88.12 126 TYR A N 1
ATOM 1001 C CA . TYR A 1 126 ? 14.194 -4.258 -7.314 1.00 88.12 126 TYR A CA 1
ATOM 1002 C C . TYR A 1 126 ? 14.035 -3.572 -5.958 1.00 88.12 126 TYR A C 1
ATOM 1004 O O . TYR A 1 126 ? 14.020 -4.206 -4.904 1.00 88.12 126 TYR A O 1
ATOM 1012 N N . GLU A 1 127 ? 13.867 -2.258 -6.005 1.00 91.00 127 GLU A N 1
ATOM 1013 C CA . GLU A 1 127 ? 13.726 -1.411 -4.829 1.00 91.00 127 GLU A CA 1
ATOM 1014 C C . GLU A 1 127 ? 12.333 -0.782 -4.788 1.00 91.00 127 GLU A C 1
ATOM 1016 O O . GLU A 1 127 ? 11.821 -0.285 -5.795 1.00 91.00 127 GLU A O 1
ATOM 1021 N N . ASP A 1 128 ? 11.705 -0.820 -3.616 1.00 90.88 128 ASP A N 1
ATOM 1022 C CA . ASP A 1 128 ? 10.400 -0.221 -3.384 1.00 90.88 128 ASP A CA 1
ATOM 1023 C C . ASP A 1 128 ? 10.536 1.015 -2.481 1.00 90.88 128 ASP A C 1
ATOM 1025 O O . ASP A 1 128 ? 10.852 0.925 -1.289 1.00 90.88 128 ASP A O 1
ATOM 1029 N N . ASN A 1 129 ? 10.232 2.177 -3.064 1.00 92.88 129 ASN A N 1
ATOM 1030 C CA . ASN A 1 129 ? 9.981 3.420 -2.338 1.00 92.88 129 ASN A CA 1
ATOM 1031 C C . ASN A 1 129 ? 8.596 3.399 -1.660 1.00 92.88 129 ASN A C 1
ATOM 1033 O O . ASN A 1 129 ? 7.806 2.471 -1.864 1.00 92.88 129 ASN A O 1
ATOM 1037 N N . LEU A 1 130 ? 8.268 4.439 -0.885 1.00 92.50 130 LEU A N 1
ATOM 1038 C CA . LEU A 1 130 ? 6.996 4.538 -0.160 1.00 92.50 130 LEU A CA 1
ATOM 1039 C C . LEU A 1 130 ? 5.773 4.272 -1.055 1.00 92.50 130 LEU A C 1
ATOM 1041 O O . LEU A 1 130 ? 4.952 3.416 -0.729 1.00 92.50 130 LEU A O 1
ATOM 1045 N N . ALA A 1 131 ? 5.675 4.944 -2.205 1.00 92.31 131 ALA A N 1
ATOM 1046 C CA . ALA A 1 131 ? 4.544 4.792 -3.122 1.00 92.31 131 ALA A CA 1
ATOM 1047 C C . ALA A 1 131 ? 4.368 3.337 -3.587 1.00 92.31 131 ALA A C 1
ATOM 1049 O O . ALA A 1 131 ? 3.258 2.800 -3.595 1.00 92.31 131 ALA A O 1
ATOM 1050 N N . ARG A 1 132 ? 5.472 2.663 -3.923 1.00 92.06 132 ARG A N 1
ATOM 1051 C CA . ARG A 1 132 ? 5.452 1.271 -4.377 1.00 92.06 132 ARG A CA 1
ATOM 1052 C C . ARG A 1 132 ? 5.126 0.297 -3.246 1.00 92.06 132 ARG A C 1
ATOM 1054 O O . ARG A 1 132 ? 4.397 -0.669 -3.479 1.00 92.06 132 ARG A O 1
ATOM 1061 N N . ARG A 1 133 ? 5.583 0.570 -2.018 1.00 93.06 133 ARG A N 1
ATOM 1062 C CA . ARG A 1 133 ? 5.192 -0.200 -0.825 1.00 93.06 133 ARG A CA 1
ATOM 1063 C C . ARG A 1 133 ? 3.692 -0.115 -0.563 1.00 93.06 133 ARG A C 1
ATOM 1065 O O . ARG A 1 133 ? 3.060 -1.149 -0.355 1.00 93.06 133 ARG A O 1
ATOM 1072 N N . ILE A 1 134 ? 3.121 1.088 -0.626 1.00 94.50 134 ILE A N 1
ATOM 1073 C CA . ILE A 1 134 ? 1.677 1.300 -0.460 1.00 94.50 134 ILE A CA 1
ATOM 1074 C C . ILE A 1 134 ? 0.906 0.592 -1.571 1.00 94.50 134 ILE A C 1
ATOM 1076 O O . ILE A 1 134 ? -0.015 -0.164 -1.277 1.00 94.50 134 ILE A O 1
ATOM 1080 N N . TYR A 1 135 ? 1.323 0.742 -2.830 1.00 94.44 135 TYR A N 1
ATOM 1081 C CA . TYR A 1 135 ? 0.678 0.061 -3.952 1.00 94.44 135 TYR A CA 1
ATOM 1082 C C . TYR A 1 135 ? 0.659 -1.464 -3.775 1.00 94.44 135 TYR A C 1
ATOM 1084 O O . TYR A 1 135 ? -0.383 -2.091 -3.941 1.00 94.44 135 TYR A O 1
ATOM 1092 N N . ARG A 1 136 ? 1.785 -2.075 -3.381 1.00 92.31 136 ARG A N 1
ATOM 1093 C CA . ARG A 1 136 ? 1.851 -3.521 -3.101 1.00 92.31 136 ARG A CA 1
ATOM 1094 C C . ARG A 1 136 ? 0.968 -3.934 -1.930 1.00 92.31 136 ARG A C 1
ATOM 1096 O O . ARG A 1 136 ? 0.377 -5.010 -1.972 1.00 92.31 136 ARG A O 1
ATOM 1103 N N . ALA A 1 137 ? 0.901 -3.116 -0.881 1.00 94.50 137 ALA A N 1
ATOM 1104 C CA . ALA A 1 137 ? 0.015 -3.377 0.246 1.00 94.50 137 ALA A CA 1
ATOM 1105 C C . ALA A 1 137 ? -1.451 -3.362 -0.200 1.00 94.50 137 ALA A C 1
ATOM 1107 O O . ALA A 1 137 ? -2.173 -4.308 0.103 1.00 94.50 137 ALA A O 1
ATOM 1108 N N . VAL A 1 138 ? -1.853 -2.360 -0.989 1.00 95.88 138 VAL A N 1
ATOM 1109 C CA . VAL A 1 138 ? -3.192 -2.283 -1.585 1.00 95.88 138 VAL A CA 1
ATOM 1110 C C . VAL A 1 138 ? -3.460 -3.498 -2.470 1.00 95.88 138 VAL A C 1
ATOM 1112 O O . VAL A 1 138 ? -4.463 -4.164 -2.266 1.00 95.88 138 VAL A O 1
ATOM 1115 N N . ASP A 1 139 ? -2.568 -3.846 -3.401 1.00 94.56 139 ASP A N 1
ATOM 1116 C CA . ASP A 1 139 ? -2.762 -4.987 -4.310 1.00 94.56 139 ASP A CA 1
ATOM 1117 C C . ASP A 1 139 ? -2.926 -6.319 -3.560 1.00 94.56 139 ASP A C 1
ATOM 1119 O O . ASP A 1 139 ? -3.832 -7.101 -3.849 1.00 94.56 139 ASP A O 1
ATOM 1123 N N . CYS A 1 140 ? -2.112 -6.540 -2.526 1.00 93.88 140 CYS A N 1
ATOM 1124 C CA . CYS A 1 140 ? -2.232 -7.697 -1.643 1.00 93.88 140 CYS A CA 1
ATOM 1125 C C . CYS A 1 140 ? -3.595 -7.730 -0.933 1.00 93.88 140 CYS A C 1
ATOM 1127 O O . CYS A 1 140 ? -4.260 -8.765 -0.919 1.00 93.88 140 CYS A O 1
ATOM 1129 N N . LEU A 1 141 ? -4.044 -6.596 -0.387 1.00 95.50 141 LEU A N 1
ATOM 1130 C CA . LEU A 1 141 ? -5.345 -6.497 0.274 1.00 95.50 141 LEU A CA 1
ATOM 1131 C C . LEU A 1 141 ? -6.505 -6.696 -0.704 1.00 95.50 141 LEU A C 1
ATOM 1133 O O . LEU A 1 141 ? -7.461 -7.384 -0.361 1.00 95.50 141 LEU A O 1
ATOM 1137 N N . VAL A 1 142 ? -6.403 -6.181 -1.933 1.00 94.69 142 VAL A N 1
ATOM 1138 C CA . VAL A 1 142 ? -7.392 -6.396 -3.002 1.00 94.69 142 VAL A CA 1
ATOM 1139 C C . VAL A 1 142 ? -7.573 -7.878 -3.288 1.00 94.69 142 VAL A C 1
ATOM 1141 O O . VAL A 1 142 ? -8.708 -8.345 -3.351 1.00 94.69 142 VAL A O 1
ATOM 1144 N N . GLN A 1 143 ? -6.477 -8.625 -3.431 1.00 93.06 143 GLN A N 1
ATOM 1145 C CA . GLN A 1 143 ? -6.545 -10.073 -3.637 1.00 93.06 143 GLN A CA 1
ATOM 1146 C C . GLN A 1 143 ? -7.265 -10.763 -2.472 1.00 93.06 143 GLN A C 1
ATOM 1148 O O . GLN A 1 143 ? -8.073 -11.655 -2.701 1.00 93.06 143 GLN A O 1
ATOM 1153 N N . ILE A 1 144 ? -7.043 -10.316 -1.234 1.00 92.62 144 ILE A N 1
ATOM 1154 C CA . ILE A 1 144 ? -7.692 -10.890 -0.048 1.00 92.62 144 ILE A CA 1
ATOM 1155 C C . ILE A 1 144 ? -9.193 -10.572 -0.008 1.00 92.62 144 ILE A C 1
ATOM 1157 O O . ILE A 1 144 ? -9.992 -11.477 0.219 1.00 92.62 144 ILE A O 1
ATOM 1161 N N . VAL A 1 145 ? -9.595 -9.314 -0.219 1.00 92.50 145 VAL A N 1
ATOM 1162 C CA . VAL A 1 145 ? -11.012 -8.912 -0.104 1.00 92.50 145 VAL A CA 1
ATOM 1163 C C . VAL A 1 145 ? -11.856 -9.375 -1.293 1.00 92.50 145 VAL A C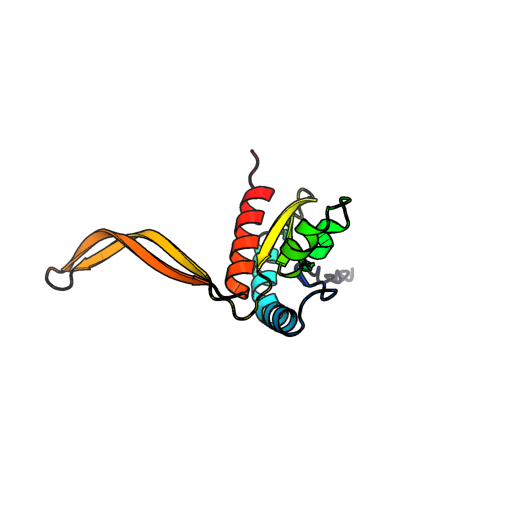 1
ATOM 1165 O O . VAL A 1 145 ? -13.056 -9.599 -1.132 1.00 92.50 145 VAL A O 1
ATOM 1168 N N . LYS A 1 146 ? -11.243 -9.547 -2.475 1.00 88.19 146 LYS A N 1
ATOM 1169 C CA . LYS A 1 146 ? -11.936 -9.991 -3.695 1.00 88.19 146 LYS A CA 1
ATOM 1170 C C . LYS A 1 146 ? -11.933 -11.492 -3.912 1.00 88.19 146 LYS A C 1
ATOM 1172 O O . LYS A 1 146 ? -12.838 -11.986 -4.587 1.00 88.19 146 LYS A O 1
ATOM 1177 N N . ASN A 1 147 ? -10.959 -12.223 -3.373 1.00 82.12 147 ASN A N 1
ATOM 1178 C CA . ASN A 1 147 ? -10.998 -13.675 -3.458 1.00 82.12 147 ASN A CA 1
ATOM 1179 C C . ASN A 1 147 ? -12.171 -14.190 -2.621 1.00 82.12 147 ASN A C 1
ATOM 1181 O O . ASN A 1 147 ? -12.174 -14.134 -1.391 1.00 82.12 147 ASN A O 1
ATOM 1185 N N . LYS A 1 148 ? -13.181 -14.716 -3.317 1.00 56.81 148 LYS A N 1
ATOM 1186 C CA . LYS A 1 148 ? -14.142 -15.639 -2.724 1.00 56.81 148 LYS A CA 1
ATOM 1187 C C . LYS A 1 148 ? -13.348 -16.899 -2.385 1.00 56.81 148 LYS A C 1
ATOM 1189 O O . LYS A 1 148 ? -12.871 -17.566 -3.299 1.00 56.81 148 LYS A O 1
ATOM 1194 N N . LYS A 1 149 ? -13.130 -17.158 -1.095 1.00 44.41 149 LYS A N 1
ATOM 1195 C CA . LYS A 1 149 ? -12.912 -18.542 -0.668 1.00 44.41 149 LYS A CA 1
ATOM 1196 C C . LYS A 1 149 ? -14.115 -19.376 -1.093 1.00 44.41 149 LYS A C 1
ATOM 1198 O O . LYS A 1 149 ? -15.237 -18.820 -1.026 1.00 44.41 149 LYS A O 1
#

Sequence (149 aa):
MKIAKIFSSKKTNLVNIHKDGIFSETAKQLELSKGVLENYAKHRNIKVDIYSGKHALAEDAVAPVLEDVYANRLQVVVTDMNTQKDKFKLVSSDAKEIVKNSNWKFRMINNSMDGTQRMEYVKSDYEDNLARRIYRAVDCLVQIVKNKK

Radius of gyration: 20.36 Å; chains: 1; bounding box: 64×37×58 Å

Secondary structure (DSSP, 8-state):
--------------EEE--TTS-HHHHHHHHHHHHHHHHHHHHHTEEEEEEEGGGGGTTS---HHHHHHHHTEEEEEEEETTT--EEEEEEE--TT--EEEEEEEEEEEE-TTT--EEEEEEEEEEEE-HHHHHHHHHHHHHHHHH---

pLDDT: mean 84.69, std 14.6, range [40.19, 97.0]